Protein AF-A0AA41SE09-F1 (afdb_monomer_lite)

InterPro domains:
  IPR000109 Proton-dependent oligopeptide transporter family [PF00854] (22-109)
  IPR036259 MFS transporter superfamily [G3DSA:1.20.1250.20] (3-112)

Radius of gyration: 27.28 Å; chains: 1; bounding box: 64×35×60 Å

Foldseek 3Di:
DLVCLQPDDPPCPVPPPPDDDCRRHPHPVVSVVVVVVVVCVVVVVVVVVVVVVVVCCLVVQLVVQVPDQADDDPDGHRSNNVVVVVVVVVVVVVCCCVVPVVVVVCVVVVPD

pLDDT: mean 81.1, std 14.02, range [48.22, 96.75]

Organism: Papaver nudicaule (NCBI:txid74823)

Structure (mmCIF, N/CA/C/O backbone):
data_AF-A0AA41SE09-F1
#
_entry.id   AF-A0AA41SE09-F1
#
loop_
_atom_site.group_PDB
_atom_site.id
_atom_site.type_symbol
_atom_site.label_atom_id
_atom_site.label_alt_id
_atom_site.label_comp_id
_atom_site.label_asym_id
_atom_site.label_entity_id
_atom_site.label_seq_id
_atom_site.pdbx_PDB_ins_code
_atom_site.Cartn_x
_atom_site.Cartn_y
_atom_site.Cartn_z
_atom_site.occupancy
_atom_site.B_iso_or_equiv
_atom_site.auth_seq_id
_atom_site.auth_comp_id
_atom_site.auth_asym_id
_atom_site.auth_atom_id
_atom_site.pdbx_PDB_model_num
ATOM 1 N N . PHE A 1 1 ? 27.548 1.518 -18.279 1.00 62.84 1 PHE A N 1
ATOM 2 C CA . PHE A 1 1 ? 28.092 0.241 -17.773 1.00 62.84 1 PHE A CA 1
ATOM 3 C C . PHE A 1 1 ? 27.382 -0.934 -18.428 1.00 62.84 1 PHE A C 1
ATOM 5 O O . PHE A 1 1 ? 28.036 -1.623 -19.189 1.00 62.84 1 PHE A O 1
ATOM 12 N N . LEU A 1 2 ? 26.064 -1.096 -18.244 1.00 63.25 2 LEU A N 1
ATOM 13 C CA . LEU A 1 2 ? 25.284 -2.188 -18.855 1.00 63.25 2 LEU A CA 1
ATOM 14 C C . LEU A 1 2 ? 25.445 -2.298 -20.385 1.00 63.25 2 LEU A C 1
ATOM 16 O O . LEU A 1 2 ? 25.620 -3.397 -20.886 1.00 63.25 2 LEU A O 1
ATOM 20 N N . ASP A 1 3 ? 25.527 -1.176 -21.108 1.00 65.38 3 ASP A N 1
ATOM 21 C CA . ASP A 1 3 ? 25.777 -1.164 -22.565 1.00 65.38 3 ASP A CA 1
ATOM 22 C C . ASP A 1 3 ? 27.152 -1.715 -22.995 1.00 65.38 3 ASP A C 1
ATOM 24 O O . ASP A 1 3 ? 27.393 -1.898 -24.182 1.00 65.38 3 ASP A O 1
ATOM 28 N N . LYS A 1 4 ? 28.071 -1.985 -22.053 1.00 64.25 4 LYS A N 1
ATOM 29 C CA . LYS A 1 4 ? 29.317 -2.715 -22.337 1.00 64.25 4 LYS A CA 1
ATOM 30 C C . LYS A 1 4 ? 29.146 -4.237 -22.278 1.00 64.25 4 LYS A C 1
ATOM 32 O O . LYS A 1 4 ? 29.982 -4.929 -22.837 1.00 64.25 4 LYS A O 1
ATOM 37 N N . ALA A 1 5 ? 28.082 -4.757 -21.659 1.00 61.69 5 ALA A N 1
ATOM 38 C CA . ALA A 1 5 ? 27.829 -6.200 -21.543 1.00 61.69 5 ALA A CA 1
ATOM 39 C C . ALA A 1 5 ? 27.358 -6.856 -22.859 1.00 61.69 5 ALA A C 1
ATOM 41 O O . ALA A 1 5 ? 27.224 -8.074 -22.927 1.00 61.69 5 ALA A O 1
ATOM 42 N N . SER A 1 6 ? 27.105 -6.051 -23.896 1.00 58.19 6 SER A N 1
ATOM 43 C CA . SER A 1 6 ? 26.802 -6.489 -25.263 1.00 58.19 6 SER A CA 1
ATOM 44 C C . SER A 1 6 ? 27.938 -6.217 -26.259 1.00 58.19 6 SER A C 1
ATOM 46 O O . SER A 1 6 ? 27.742 -6.373 -27.462 1.00 58.19 6 SER A O 1
ATOM 48 N N . ILE A 1 7 ? 29.104 -5.760 -25.789 1.00 61.97 7 ILE A N 1
ATOM 49 C CA . ILE A 1 7 ? 30.276 -5.490 -26.629 1.00 61.97 7 ILE A CA 1
ATOM 50 C C . ILE A 1 7 ? 31.240 -6.668 -26.496 1.00 61.97 7 ILE A C 1
ATOM 52 O O . ILE A 1 7 ? 31.706 -6.961 -25.400 1.00 61.97 7 ILE A O 1
ATOM 56 N N . ILE A 1 8 ? 31.561 -7.308 -27.622 1.00 59.03 8 ILE A N 1
ATOM 57 C CA . ILE A 1 8 ? 32.585 -8.357 -27.700 1.00 59.03 8 ILE A CA 1
ATOM 58 C C . ILE A 1 8 ? 33.932 -7.744 -27.293 1.00 59.03 8 ILE A C 1
ATOM 60 O O . ILE A 1 8 ? 34.359 -6.745 -27.881 1.00 59.03 8 ILE A O 1
ATOM 64 N N . ALA A 1 9 ? 34.595 -8.319 -26.288 1.00 57.25 9 ALA A N 1
ATOM 65 C CA . ALA A 1 9 ? 35.925 -7.883 -25.887 1.00 57.25 9 ALA A CA 1
ATOM 66 C C . ALA A 1 9 ? 36.941 -8.259 -26.979 1.00 57.25 9 ALA A C 1
ATOM 68 O O . ALA A 1 9 ? 36.946 -9.372 -27.501 1.00 57.25 9 ALA A O 1
ATOM 69 N N . GLY A 1 10 ? 37.792 -7.307 -27.360 1.00 53.28 10 GLY A N 1
ATOM 70 C CA . GLY A 1 10 ? 38.635 -7.394 -28.557 1.00 53.28 10 GLY A CA 1
ATOM 71 C C . GLY A 1 10 ? 39.860 -8.311 -28.467 1.00 53.28 10 GLY A C 1
ATOM 72 O O . GLY A 1 10 ? 40.904 -7.905 -28.959 1.00 53.28 10 GLY A O 1
ATOM 73 N N . ASP A 1 11 ? 39.748 -9.495 -27.855 1.00 53.53 11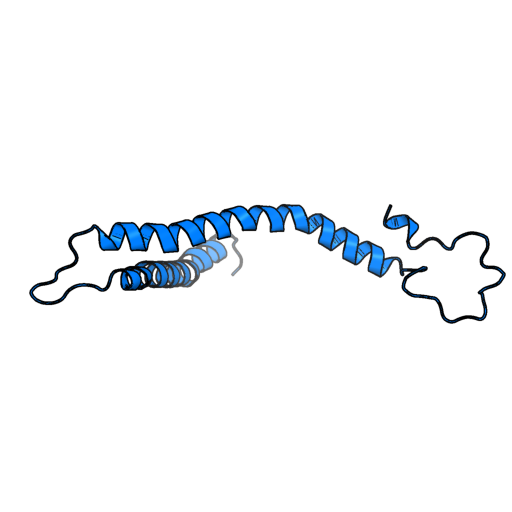 ASP A N 1
ATOM 74 C CA . ASP A 1 11 ? 40.815 -10.519 -27.814 1.00 53.53 11 ASP A CA 1
ATOM 75 C C . ASP A 1 11 ? 40.293 -11.964 -28.060 1.00 53.53 11 ASP A C 1
ATOM 77 O O . ASP A 1 11 ? 41.051 -12.935 -28.074 1.00 53.53 11 ASP A O 1
ATOM 81 N N . ASP A 1 12 ? 38.990 -12.130 -28.340 1.00 54.94 12 ASP A N 1
ATOM 82 C CA . ASP A 1 12 ? 38.305 -13.433 -28.457 1.00 54.94 12 ASP A CA 1
ATOM 83 C C . ASP A 1 12 ? 38.497 -14.177 -29.803 1.00 54.94 12 ASP A C 1
ATOM 85 O O . ASP A 1 12 ? 37.732 -15.086 -30.144 1.00 54.94 12 ASP A O 1
ATOM 89 N N . GLU A 1 13 ? 39.571 -13.895 -30.554 1.00 55.38 13 GLU A N 1
ATOM 90 C CA . GLU A 1 13 ? 40.016 -14.751 -31.679 1.00 55.38 13 GLU A CA 1
ATOM 91 C C . GLU A 1 13 ? 40.186 -16.221 -31.236 1.00 55.38 13 GLU A C 1
ATOM 93 O O . GLU A 1 13 ? 39.981 -17.150 -32.018 1.00 55.38 13 GLU A O 1
ATOM 98 N N . LYS A 1 14 ? 40.491 -16.436 -29.949 1.00 52.34 14 LYS A N 1
ATOM 99 C CA . LYS A 1 14 ? 40.696 -17.751 -29.330 1.00 52.34 14 LYS A CA 1
ATOM 100 C C . LYS A 1 14 ? 39.406 -18.520 -28.999 1.00 52.34 14 LYS A C 1
ATOM 102 O O . LYS A 1 14 ? 39.484 -19.726 -28.770 1.00 52.34 14 LYS A O 1
ATOM 107 N N . TYR A 1 15 ? 38.239 -17.864 -28.983 1.00 53.91 15 TYR A N 1
ATOM 108 C CA . TYR A 1 15 ? 36.986 -18.434 -28.454 1.00 53.91 15 TYR A CA 1
ATOM 109 C C . TYR A 1 15 ? 35.842 -18.582 -29.469 1.00 53.91 15 TYR A C 1
ATOM 111 O O . TYR A 1 15 ? 34.795 -19.119 -29.115 1.00 53.91 15 TYR A O 1
ATOM 119 N N . LYS A 1 16 ? 36.053 -18.246 -30.752 1.00 56.09 16 LYS A N 1
ATOM 120 C CA . LYS A 1 16 ? 35.075 -18.436 -31.855 1.00 56.09 16 LYS A CA 1
ATOM 121 C C . LYS A 1 16 ? 34.451 -19.842 -31.967 1.00 56.09 16 LYS A C 1
ATOM 123 O O . LYS A 1 16 ? 33.425 -19.985 -32.624 1.00 56.09 16 LYS A O 1
ATOM 128 N N . ASN A 1 17 ? 35.066 -20.865 -31.368 1.00 56.78 17 ASN A N 1
ATOM 129 C CA . ASN A 1 17 ? 34.628 -22.265 -31.424 1.00 56.78 17 ASN A CA 1
ATOM 130 C C . ASN A 1 17 ? 33.965 -22.780 -30.127 1.00 56.78 17 ASN A C 1
ATOM 132 O O . ASN A 1 17 ? 33.623 -23.960 -30.062 1.00 56.78 17 ASN A O 1
ATOM 136 N N . LEU A 1 18 ? 33.802 -21.948 -29.090 1.00 60.12 18 LEU A N 1
ATOM 137 C CA . LEU A 1 18 ? 33.065 -22.313 -27.872 1.00 60.12 18 LEU A CA 1
ATOM 138 C C . LEU A 1 18 ? 31.635 -21.743 -27.909 1.00 60.12 18 LEU A C 1
ATOM 140 O O . LEU A 1 18 ? 31.416 -20.680 -28.494 1.00 60.12 18 LEU A O 1
ATOM 144 N N . PRO A 1 19 ? 30.647 -22.412 -27.281 1.00 61.62 19 PRO A N 1
ATOM 145 C CA . PRO A 1 19 ? 29.319 -21.832 -27.115 1.00 61.62 19 PRO A CA 1
ATOM 146 C C . PRO A 1 19 ? 29.424 -20.532 -26.294 1.00 61.62 19 PRO A C 1
ATOM 148 O O . PRO A 1 19 ? 30.107 -20.530 -25.267 1.00 61.62 19 PRO A O 1
ATOM 151 N N . PRO A 1 20 ? 28.770 -19.432 -26.714 1.00 60.91 20 PRO A N 1
ATOM 152 C CA . PRO A 1 20 ? 28.920 -18.137 -26.059 1.00 60.91 20 PRO A CA 1
ATOM 153 C C . PRO A 1 20 ? 28.437 -18.203 -24.608 1.00 60.91 20 PRO A C 1
ATOM 155 O O . PRO A 1 20 ? 27.290 -18.562 -24.334 1.00 60.91 20 PRO A O 1
ATOM 158 N N . ASN A 1 21 ? 29.323 -17.851 -23.678 1.00 62.75 21 ASN A N 1
ATOM 159 C CA . ASN A 1 21 ? 29.030 -17.857 -22.253 1.00 62.75 21 ASN A CA 1
ATOM 160 C C . ASN A 1 21 ? 28.046 -16.715 -21.917 1.00 62.75 21 ASN A C 1
ATOM 162 O O . ASN A 1 21 ? 28.400 -15.545 -22.096 1.00 62.75 21 ASN A O 1
ATOM 166 N N . PRO A 1 22 ? 26.831 -17.002 -21.404 1.00 60.69 22 PRO A N 1
ATOM 167 C CA . PRO A 1 22 ? 25.816 -15.976 -21.145 1.00 60.69 22 PRO A CA 1
ATOM 168 C C . PRO A 1 22 ? 26.210 -14.970 -20.050 1.00 60.69 22 PRO A C 1
ATOM 170 O O . PRO A 1 22 ? 25.563 -13.933 -19.913 1.00 60.69 22 PRO A O 1
ATOM 173 N N . TRP A 1 23 ? 27.263 -15.263 -19.278 1.00 61.00 23 TRP A N 1
ATOM 174 C CA . TRP A 1 23 ? 27.830 -14.364 -18.268 1.00 61.00 23 TRP A CA 1
ATOM 175 C C . TRP A 1 23 ? 28.883 -13.393 -18.824 1.00 61.00 23 TRP A C 1
ATOM 177 O O . TRP A 1 23 ? 29.196 -12.408 -18.160 1.00 61.00 23 TRP A O 1
ATOM 187 N N . GLU A 1 24 ? 29.410 -13.646 -20.026 1.00 57.97 24 GLU A N 1
ATOM 188 C CA . GLU A 1 24 ? 30.433 -12.814 -20.683 1.00 57.97 24 GLU A CA 1
ATOM 189 C C . GLU A 1 24 ? 29.863 -12.038 -21.880 1.00 57.97 24 GLU A C 1
ATOM 191 O O . GLU A 1 24 ? 30.265 -10.900 -22.113 1.00 57.97 24 GLU A O 1
ATOM 196 N N . LEU A 1 25 ? 28.877 -12.599 -22.597 1.00 58.91 25 LEU A N 1
ATOM 197 C CA . LEU A 1 25 ? 28.146 -11.909 -23.663 1.00 58.91 25 LEU A CA 1
ATOM 198 C C . LEU A 1 25 ? 26.632 -11.939 -23.408 1.00 58.91 25 LEU A C 1
ATOM 200 O O . LEU A 1 25 ? 25.982 -12.977 -23.529 1.00 58.91 25 LEU A O 1
ATOM 204 N N . CYS A 1 26 ? 26.046 -10.769 -23.146 1.00 63.47 26 CYS A N 1
ATOM 205 C CA . CYS A 1 26 ? 24.598 -10.570 -23.144 1.00 63.47 26 CYS A CA 1
ATOM 206 C C . CYS A 1 26 ? 24.117 -9.983 -24.477 1.00 63.47 26 CYS A C 1
ATOM 208 O O . CYS A 1 26 ? 24.715 -9.057 -25.025 1.00 63.47 26 CYS A O 1
ATOM 210 N N . SER A 1 27 ? 22.984 -10.472 -24.988 1.00 72.50 27 SER A N 1
ATOM 211 C CA . SER A 1 27 ? 22.348 -9.865 -26.160 1.00 72.50 27 SER A CA 1
ATOM 212 C C . SER A 1 27 ? 21.845 -8.452 -25.842 1.00 72.50 27 SER A C 1
ATOM 214 O O . SER A 1 27 ? 21.424 -8.167 -24.719 1.00 72.50 27 SER A O 1
ATOM 216 N N . VAL A 1 28 ? 21.845 -7.564 -26.843 1.00 73.25 28 VAL A N 1
ATOM 217 C CA . VAL A 1 28 ? 21.404 -6.163 -26.682 1.00 73.25 28 VAL A CA 1
ATOM 218 C C . VAL A 1 28 ? 19.989 -6.090 -26.093 1.00 73.25 28 VAL A C 1
ATOM 220 O O . VAL A 1 28 ? 19.756 -5.339 -25.151 1.00 73.25 28 VAL A O 1
ATOM 223 N N . THR A 1 29 ? 19.077 -6.957 -26.541 1.00 79.75 29 THR A N 1
ATOM 224 C CA . THR A 1 29 ? 17.710 -7.063 -26.002 1.00 79.75 29 THR A CA 1
ATOM 225 C C . THR A 1 29 ? 17.686 -7.352 -24.497 1.00 79.75 29 THR A C 1
ATOM 227 O O . THR A 1 29 ? 16.906 -6.739 -23.775 1.00 79.75 29 THR A O 1
ATOM 230 N N . LYS A 1 30 ? 18.569 -8.223 -23.980 1.00 76.88 30 LYS A N 1
ATOM 231 C CA . LYS A 1 30 ? 18.660 -8.499 -22.533 1.00 76.88 30 LYS A CA 1
ATOM 232 C C . LYS A 1 30 ? 19.181 -7.293 -21.751 1.00 76.88 30 LYS A C 1
ATOM 234 O O . LYS A 1 30 ? 18.697 -7.015 -20.655 1.00 76.88 30 LYS A O 1
ATOM 239 N N . VAL A 1 31 ? 20.121 -6.541 -22.325 1.00 82.25 31 VAL A N 1
ATOM 240 C CA . VAL A 1 31 ? 20.619 -5.285 -21.741 1.00 82.25 31 VAL A CA 1
ATOM 241 C C . VAL A 1 31 ? 19.513 -4.220 -21.693 1.00 82.25 31 VAL A C 1
ATOM 243 O O . VAL A 1 31 ? 19.387 -3.505 -20.695 1.00 82.25 31 VAL A O 1
ATOM 246 N N . GLU A 1 32 ? 18.678 -4.131 -22.730 1.00 86.62 32 GLU A N 1
ATOM 247 C CA . GLU A 1 32 ? 17.540 -3.208 -22.796 1.00 86.62 32 GLU A CA 1
ATOM 248 C C . GLU A 1 32 ? 16.413 -3.577 -21.822 1.00 86.62 32 GLU A C 1
ATOM 250 O O . GLU A 1 32 ? 15.956 -2.701 -21.085 1.00 86.62 32 GLU A O 1
ATOM 255 N N . GLU A 1 33 ? 16.026 -4.855 -21.733 1.00 86.81 33 GLU A N 1
ATOM 256 C CA . GLU A 1 33 ? 15.060 -5.360 -20.743 1.00 86.81 33 GLU A CA 1
ATOM 257 C C . GLU A 1 33 ? 15.476 -4.976 -19.310 1.00 86.81 33 GLU A C 1
ATOM 259 O O . GLU A 1 33 ? 14.699 -4.374 -18.563 1.00 86.81 33 GLU A O 1
ATOM 264 N N . VAL A 1 34 ? 16.733 -5.241 -18.936 1.00 88.56 34 VAL A N 1
ATOM 265 C CA . VAL A 1 34 ? 17.266 -4.895 -17.607 1.00 88.56 34 VAL A CA 1
ATOM 266 C C . VAL A 1 34 ? 17.308 -3.377 -17.400 1.00 88.56 34 VAL A C 1
ATOM 268 O O . VAL A 1 34 ? 16.942 -2.887 -16.329 1.00 88.56 34 VAL A O 1
ATOM 271 N N . LYS A 1 35 ? 17.680 -2.596 -18.424 1.00 87.56 35 LYS A N 1
ATOM 272 C CA . LYS A 1 35 ? 17.648 -1.124 -18.371 1.00 87.56 35 LYS A CA 1
ATOM 273 C C . LYS A 1 35 ? 16.221 -0.588 -18.179 1.00 87.56 35 LYS A C 1
ATOM 275 O O . LYS A 1 35 ? 16.048 0.402 -17.465 1.00 87.56 35 LYS A O 1
ATOM 280 N N . MET A 1 36 ? 15.203 -1.230 -18.755 1.00 91.19 36 MET A N 1
ATOM 281 C CA . MET A 1 36 ? 13.794 -0.901 -18.505 1.00 91.19 36 MET A CA 1
ATOM 282 C C . MET A 1 36 ? 13.379 -1.234 -17.068 1.00 91.19 36 MET A C 1
ATOM 284 O O . MET A 1 36 ? 12.794 -0.378 -16.408 1.00 91.19 36 MET A O 1
ATOM 288 N N . MET A 1 37 ? 13.739 -2.409 -16.539 1.00 91.69 37 MET A N 1
ATOM 289 C CA . MET A 1 37 ? 13.446 -2.756 -15.140 1.00 91.69 3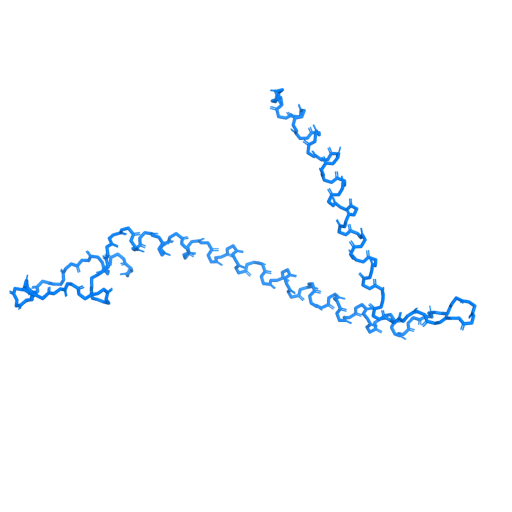7 MET A CA 1
ATOM 290 C C . MET A 1 37 ? 14.113 -1.791 -14.151 1.00 91.69 37 MET A C 1
ATOM 292 O O . MET A 1 37 ? 13.467 -1.332 -13.211 1.00 91.69 37 MET A O 1
ATOM 296 N N . ILE A 1 38 ? 15.365 -1.391 -14.396 1.00 93.62 38 ILE A N 1
ATOM 297 C CA . ILE A 1 38 ? 16.076 -0.406 -13.564 1.00 93.62 38 ILE A CA 1
ATOM 298 C C . ILE A 1 38 ? 15.375 0.961 -13.577 1.00 93.62 38 ILE A C 1
ATOM 300 O O . ILE A 1 38 ? 15.311 1.622 -12.544 1.00 93.62 38 ILE A O 1
ATOM 304 N N . ARG A 1 39 ? 14.784 1.373 -14.707 1.00 92.75 39 ARG A N 1
ATOM 305 C CA . ARG A 1 39 ? 13.969 2.601 -14.790 1.00 92.75 39 ARG A CA 1
ATOM 306 C C . ARG A 1 39 ? 12.649 2.516 -14.013 1.00 92.75 39 ARG A C 1
ATOM 308 O O . ARG A 1 39 ? 12.103 3.560 -13.671 1.00 92.75 39 ARG A O 1
ATOM 315 N N . LEU A 1 40 ? 12.155 1.314 -13.705 1.00 94.88 40 LEU A N 1
ATOM 316 C CA . LEU A 1 40 ? 10.973 1.099 -12.859 1.00 94.88 40 LEU A CA 1
ATOM 317 C C . LEU A 1 40 ? 11.308 1.036 -11.358 1.00 94.88 40 LEU A C 1
ATOM 319 O O . LEU A 1 40 ? 10.420 1.273 -10.539 1.00 94.88 40 LEU A O 1
ATOM 323 N N . LEU A 1 41 ? 12.569 0.782 -10.977 1.00 94.31 41 LEU A N 1
ATOM 324 C CA . LEU A 1 41 ? 12.986 0.707 -9.567 1.00 94.31 41 LEU A CA 1
ATOM 325 C C . LEU A 1 41 ? 12.628 1.948 -8.726 1.00 94.31 41 LEU A C 1
ATOM 327 O O . LEU A 1 41 ? 12.197 1.747 -7.593 1.00 94.31 41 LEU A O 1
ATOM 331 N N . PRO A 1 42 ? 12.725 3.205 -9.214 1.00 92.94 42 PRO A N 1
ATOM 332 C CA . PRO A 1 42 ? 12.295 4.371 -8.438 1.00 92.94 42 PRO A CA 1
ATOM 333 C C . PRO A 1 42 ? 10.797 4.346 -8.109 1.00 92.94 42 PRO A C 1
ATOM 335 O O . PRO A 1 42 ? 10.409 4.665 -6.989 1.00 92.94 42 PRO A O 1
ATOM 338 N N . ILE A 1 43 ? 9.956 3.909 -9.054 1.00 94.62 43 ILE A N 1
ATOM 339 C CA . ILE A 1 43 ? 8.506 3.778 -8.850 1.00 94.62 43 ILE A CA 1
ATOM 340 C C . ILE A 1 43 ? 8.234 2.658 -7.843 1.00 94.62 43 ILE A C 1
ATOM 342 O O . ILE A 1 43 ? 7.502 2.867 -6.877 1.00 94.62 43 ILE A O 1
ATOM 346 N N . TRP A 1 44 ? 8.885 1.502 -8.002 1.00 94.56 44 TRP A N 1
ATOM 347 C CA . 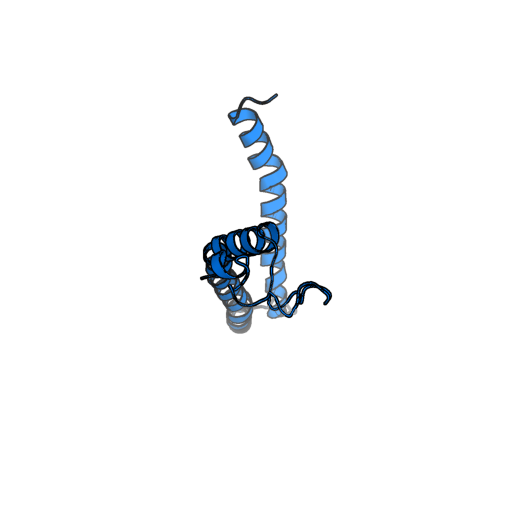TRP A 1 44 ? 8.791 0.400 -7.043 1.00 94.56 44 TRP A CA 1
ATOM 348 C C . TRP A 1 44 ? 9.226 0.820 -5.628 1.00 94.56 44 TRP A C 1
ATOM 350 O O . TRP A 1 44 ? 8.522 0.528 -4.662 1.00 94.56 44 TRP A O 1
ATOM 360 N N . ALA A 1 45 ? 10.309 1.590 -5.494 1.00 94.75 45 ALA A N 1
ATOM 361 C CA . ALA A 1 45 ? 10.803 2.076 -4.208 1.00 94.75 45 ALA A CA 1
ATOM 362 C C . ALA A 1 45 ? 9.782 2.966 -3.474 1.00 94.75 45 ALA A C 1
ATOM 364 O O . ALA A 1 45 ? 9.648 2.858 -2.257 1.00 94.75 45 ALA A O 1
ATOM 365 N N . THR A 1 46 ? 8.990 3.782 -4.186 1.00 94.50 46 THR A N 1
ATOM 366 C CA . THR A 1 46 ? 7.911 4.562 -3.540 1.00 94.50 46 THR A CA 1
ATOM 367 C C . THR A 1 46 ? 6.814 3.684 -2.928 1.00 94.50 46 THR A C 1
ATOM 369 O O . THR A 1 46 ? 6.215 4.073 -1.924 1.00 94.50 46 THR A O 1
ATOM 372 N N . THR A 1 47 ? 6.596 2.465 -3.442 1.00 94.75 47 THR A N 1
ATOM 373 C CA . THR A 1 47 ? 5.615 1.527 -2.862 1.00 94.75 47 THR A CA 1
ATOM 374 C C . THR A 1 47 ? 6.033 1.014 -1.480 1.00 94.75 47 THR A C 1
ATOM 376 O O . THR A 1 47 ? 5.168 0.662 -0.681 1.00 94.75 47 THR A O 1
ATOM 379 N N . ILE A 1 48 ? 7.331 1.040 -1.143 1.00 95.81 48 ILE A N 1
ATOM 380 C CA . ILE A 1 48 ? 7.843 0.625 0.175 1.00 95.81 48 ILE A CA 1
ATOM 381 C C . ILE A 1 48 ? 7.244 1.496 1.287 1.00 95.81 48 ILE A C 1
ATOM 383 O O . ILE A 1 48 ? 6.868 0.978 2.339 1.00 95.81 48 ILE A O 1
ATOM 387 N N . LEU A 1 49 ? 7.095 2.806 1.052 1.00 94.38 49 LEU A N 1
ATOM 388 C CA . LEU A 1 49 ? 6.483 3.719 2.022 1.00 94.38 49 LEU A CA 1
ATOM 389 C C . LEU A 1 49 ? 5.013 3.363 2.276 1.00 94.38 49 LEU A C 1
ATOM 391 O O . LEU A 1 49 ? 4.595 3.322 3.430 1.00 94.38 49 LEU A O 1
ATOM 395 N N . PHE A 1 50 ? 4.261 3.032 1.221 1.00 92.50 50 PHE A N 1
ATOM 396 C CA . PHE A 1 50 ? 2.873 2.575 1.331 1.00 92.50 50 PHE A CA 1
ATOM 397 C C . PHE A 1 50 ? 2.757 1.259 2.117 1.00 92.50 50 PHE A C 1
ATOM 399 O O . PHE A 1 50 ? 1.944 1.154 3.031 1.00 92.50 50 PHE A O 1
ATOM 406 N N . TRP A 1 51 ? 3.607 0.269 1.826 1.00 93.62 51 TRP A N 1
ATOM 407 C CA . TRP A 1 51 ? 3.637 -0.985 2.589 1.00 93.62 51 TRP A CA 1
ATOM 408 C C . TRP A 1 51 ? 4.023 -0.768 4.057 1.00 93.62 51 TRP A C 1
ATOM 410 O O . TRP A 1 51 ? 3.477 -1.427 4.941 1.00 93.62 51 TRP A O 1
ATOM 420 N N . THR A 1 52 ? 4.914 0.187 4.331 1.00 94.75 52 THR A N 1
ATOM 421 C CA . THR A 1 52 ? 5.340 0.537 5.692 1.00 94.75 52 THR A CA 1
ATOM 422 C C . THR A 1 52 ? 4.204 1.182 6.485 1.00 94.75 52 THR A C 1
ATOM 424 O O . THR A 1 52 ? 3.929 0.754 7.606 1.00 94.75 52 THR A O 1
ATOM 427 N N . THR A 1 53 ? 3.502 2.171 5.921 1.00 92.06 53 THR A N 1
ATOM 428 C CA . THR A 1 53 ? 2.355 2.802 6.597 1.00 92.06 53 THR A CA 1
ATOM 429 C C . THR A 1 53 ? 1.191 1.831 6.761 1.00 92.06 53 THR A C 1
ATOM 431 O O . THR A 1 53 ? 0.559 1.831 7.815 1.00 92.06 53 THR A O 1
ATOM 434 N N . TYR A 1 54 ? 0.954 0.946 5.789 1.00 90.56 54 TYR A N 1
ATOM 435 C CA . TYR A 1 54 ? -0.035 -0.125 5.900 1.00 90.56 54 TYR A CA 1
ATOM 436 C C . TYR A 1 54 ? 0.281 -1.104 7.045 1.00 90.56 54 TYR A C 1
ATOM 438 O O . TYR A 1 54 ? -0.586 -1.385 7.872 1.00 90.56 54 TYR A O 1
ATOM 446 N N . ALA A 1 55 ? 1.528 -1.575 7.154 1.00 90.06 55 ALA A N 1
ATOM 447 C CA . ALA A 1 55 ? 1.945 -2.457 8.245 1.00 90.06 55 ALA A CA 1
ATOM 448 C C . ALA A 1 55 ? 1.819 -1.778 9.622 1.00 90.06 55 ALA A C 1
ATOM 450 O O . ALA A 1 55 ? 1.302 -2.379 10.564 1.00 90.06 55 ALA A O 1
ATOM 451 N N . GLN A 1 56 ? 2.226 -0.507 9.730 1.00 88.56 56 GLN A N 1
ATOM 452 C CA . GLN A 1 56 ? 2.058 0.281 10.955 1.00 88.56 56 GLN A CA 1
ATOM 453 C C . GLN A 1 56 ? 0.582 0.465 11.315 1.00 88.56 56 GLN A C 1
ATOM 455 O O . GLN A 1 56 ? 0.211 0.272 12.468 1.00 88.56 56 GLN A O 1
ATOM 460 N N . MET A 1 57 ? -0.277 0.766 10.337 1.00 87.50 57 MET A N 1
ATOM 461 C CA . MET A 1 57 ? -1.721 0.872 10.538 1.00 87.50 57 MET A CA 1
ATOM 462 C C . MET A 1 57 ? -2.309 -0.436 11.079 1.00 87.50 57 MET A C 1
ATOM 464 O O . MET A 1 57 ? -3.054 -0.391 12.055 1.00 87.50 57 MET A O 1
ATOM 468 N N . MET A 1 58 ? -1.955 -1.589 10.504 1.00 85.81 58 MET A N 1
ATOM 469 C CA . MET A 1 58 ? -2.459 -2.892 10.956 1.00 85.81 58 MET A CA 1
ATOM 470 C C . MET A 1 58 ? -2.045 -3.219 12.397 1.00 85.81 58 MET A C 1
ATOM 472 O O . MET A 1 58 ? -2.884 -3.669 13.172 1.00 85.81 58 MET A O 1
ATOM 476 N N . THR A 1 59 ? -0.797 -2.949 12.790 1.00 87.31 59 THR A N 1
ATOM 477 C CA . THR A 1 59 ? -0.318 -3.219 14.158 1.00 87.31 59 THR A CA 1
ATOM 478 C C . THR A 1 59 ? -0.832 -2.182 15.162 1.00 87.31 59 THR A C 1
ATOM 480 O O . THR A 1 59 ? -1.476 -2.528 16.151 1.00 87.31 59 THR A O 1
ATOM 483 N N . PHE A 1 60 ? -0.612 -0.891 14.902 1.00 86.94 60 PHE A N 1
ATOM 484 C CA . PHE A 1 60 ? -0.951 0.187 15.835 1.00 86.94 60 PHE A CA 1
ATOM 485 C C . PHE A 1 60 ? -2.465 0.377 16.007 1.00 86.94 60 PHE A C 1
ATOM 487 O O . PHE A 1 60 ? -2.912 0.789 17.076 1.00 86.94 60 PHE A O 1
ATOM 494 N N . SER A 1 61 ? -3.287 0.047 15.002 1.00 85.31 61 SER A N 1
ATOM 495 C CA . SER A 1 61 ? -4.748 0.058 15.179 1.00 85.31 61 SER A CA 1
ATOM 496 C C . SER A 1 61 ? -5.228 -1.065 16.099 1.00 85.31 61 SER A C 1
ATOM 498 O O . SER A 1 61 ? -6.223 -0.874 16.790 1.00 85.31 61 SER A O 1
ATOM 500 N N . VAL A 1 62 ? -4.536 -2.211 16.158 1.00 87.38 62 VAL A N 1
ATOM 501 C CA . VAL A 1 62 ? -4.880 -3.306 17.083 1.00 87.38 62 VAL A CA 1
ATOM 502 C C . VAL A 1 62 ? -4.480 -2.964 18.519 1.00 87.38 62 VAL A C 1
ATOM 504 O O . VAL A 1 62 ? -5.279 -3.184 19.428 1.00 87.38 62 VAL A O 1
ATOM 507 N N . GLU A 1 63 ? -3.316 -2.346 18.726 1.00 87.81 63 GLU A N 1
ATOM 508 C CA . GLU A 1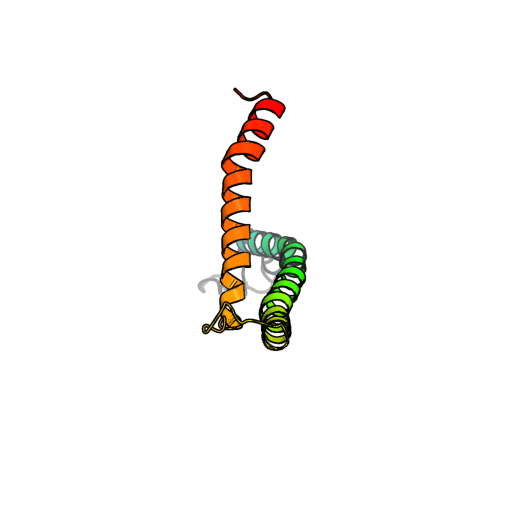 63 ? -2.899 -1.849 20.048 1.00 87.81 63 GLU A CA 1
ATOM 509 C C . GLU A 1 63 ? -3.824 -0.731 20.560 1.00 87.81 63 GLU A C 1
ATOM 511 O O . GLU A 1 63 ? -4.302 -0.781 21.696 1.00 87.81 63 GLU A O 1
ATOM 516 N N . GLN A 1 64 ? -4.193 0.231 19.704 1.00 86.88 64 GLN A N 1
ATOM 517 C CA . GLN A 1 64 ? -5.242 1.203 20.036 1.00 86.88 64 GLN A CA 1
ATOM 518 C C . GLN A 1 64 ? -6.556 0.496 20.389 1.00 86.88 64 GLN A C 1
ATOM 520 O O . GLN A 1 64 ? -7.115 0.745 21.456 1.00 86.88 64 GLN A O 1
ATOM 525 N N . ALA A 1 65 ? -7.018 -0.444 19.556 1.00 86.88 65 ALA A N 1
ATOM 526 C CA . ALA A 1 65 ? -8.244 -1.199 19.803 1.00 86.88 65 ALA A CA 1
ATOM 527 C C . ALA A 1 65 ? -8.233 -1.943 21.145 1.00 86.88 65 ALA A C 1
ATOM 529 O O . ALA A 1 65 ? -9.284 -2.055 21.772 1.00 86.88 65 ALA A O 1
ATOM 530 N N . ALA A 1 66 ? -7.077 -2.440 21.595 1.00 86.56 66 ALA A N 1
ATOM 531 C CA . ALA A 1 66 ? -6.926 -3.117 22.880 1.00 86.56 66 ALA A CA 1
ATOM 532 C C . ALA A 1 66 ? -7.146 -2.177 24.081 1.00 86.56 66 ALA A C 1
ATOM 534 O O . ALA A 1 66 ? -7.682 -2.618 25.097 1.00 86.56 66 ALA A O 1
ATOM 535 N N . THR A 1 67 ? -6.796 -0.891 23.950 1.00 87.88 67 THR A N 1
ATOM 536 C CA . THR A 1 67 ? -6.993 0.138 24.994 1.00 87.88 67 THR A CA 1
ATOM 537 C C . THR A 1 67 ? -8.372 0.808 24.970 1.00 87.88 67 THR A C 1
ATOM 539 O O . THR A 1 67 ? -8.789 1.397 25.966 1.00 87.88 67 THR A O 1
ATOM 542 N N . MET A 1 68 ? -9.112 0.705 23.862 1.00 88.06 68 MET A N 1
ATOM 543 C CA . MET A 1 68 ? -10.481 1.223 23.752 1.00 88.06 68 MET A CA 1
ATOM 544 C C . MET A 1 68 ? -11.482 0.400 24.583 1.00 88.06 68 MET A C 1
ATOM 546 O O . MET A 1 68 ? -11.247 -0.762 24.911 1.00 88.06 68 MET A O 1
ATOM 550 N N . HIS A 1 69 ? -12.653 0.970 24.892 1.00 85.06 69 HIS A N 1
ATOM 551 C CA 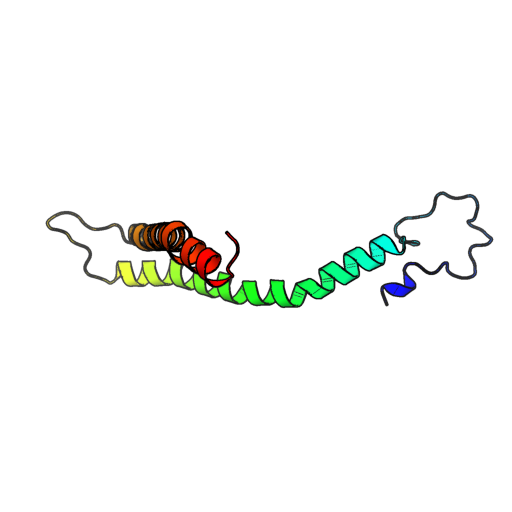. HIS A 1 69 ? -13.755 0.187 25.458 1.00 85.06 69 HIS A CA 1
ATOM 552 C C . HIS A 1 69 ? -14.452 -0.620 24.353 1.00 85.06 69 HIS A C 1
ATOM 554 O O . HIS A 1 69 ? -14.934 -0.063 23.371 1.00 85.06 69 HIS A O 1
ATOM 560 N N . ARG A 1 70 ? -14.482 -1.948 24.513 1.00 82.81 70 ARG A N 1
ATOM 561 C CA . ARG A 1 70 ? -14.780 -2.918 23.438 1.00 82.81 70 ARG A CA 1
ATOM 562 C C . ARG A 1 70 ? -16.010 -3.792 23.724 1.00 82.81 70 ARG A C 1
ATOM 564 O O . ARG A 1 70 ? -16.205 -4.799 23.042 1.00 82.81 70 ARG A O 1
ATOM 571 N N . SER A 1 71 ? -16.770 -3.469 24.775 1.00 85.81 71 SER A N 1
ATOM 572 C CA . SER A 1 71 ? -17.906 -4.273 25.236 1.00 85.81 71 SER A CA 1
ATOM 573 C C . SER A 1 71 ? -19.196 -3.855 24.538 1.00 85.81 71 SER A C 1
ATOM 575 O O . SER A 1 71 ? -19.545 -2.677 24.527 1.00 85.81 71 SER A O 1
ATOM 577 N N . ILE A 1 72 ? -19.932 -4.829 24.008 1.00 85.19 72 ILE A N 1
ATOM 578 C CA . ILE A 1 72 ? -21.326 -4.683 23.585 1.00 85.19 72 ILE A CA 1
ATOM 579 C C . ILE A 1 72 ? -22.148 -5.617 24.471 1.00 85.19 72 ILE A C 1
ATOM 581 O O . ILE A 1 72 ? -22.151 -6.836 24.288 1.00 85.19 72 ILE A O 1
ATOM 585 N N . GLY A 1 73 ? -22.786 -5.046 25.496 1.00 86.94 73 GLY A N 1
ATOM 586 C CA . GLY A 1 73 ? -23.370 -5.826 26.588 1.00 86.94 73 GLY A CA 1
ATOM 587 C C . GLY A 1 73 ? -22.314 -6.732 27.229 1.00 86.94 73 GLY A C 1
ATOM 588 O O . GLY A 1 73 ? -21.248 -6.259 27.625 1.00 86.94 73 GLY A O 1
ATOM 589 N N . ASN A 1 74 ? -22.595 -8.037 27.263 1.00 88.81 74 ASN A N 1
ATOM 590 C CA . ASN A 1 74 ? -21.724 -9.066 27.846 1.00 88.81 74 ASN A CA 1
ATOM 591 C C . ASN A 1 74 ? -20.608 -9.580 26.906 1.00 88.81 74 ASN A C 1
ATOM 593 O O . ASN A 1 74 ? -19.868 -10.478 27.300 1.00 88.81 74 ASN A O 1
ATOM 597 N N . PHE A 1 75 ? -20.486 -9.078 25.670 1.00 87.38 75 PHE A N 1
ATOM 598 C CA . PHE A 1 75 ? -19.520 -9.581 24.680 1.00 87.38 75 PHE A CA 1
ATOM 599 C C . PHE A 1 75 ? -18.419 -8.558 24.352 1.00 87.38 75 PHE A C 1
ATOM 601 O O . PHE A 1 75 ? -18.712 -7.377 24.179 1.00 87.38 75 PHE A O 1
ATOM 608 N N . GLN A 1 76 ? -17.156 -8.998 24.224 1.00 85.88 76 GLN A N 1
ATOM 609 C CA . GLN A 1 76 ? -15.984 -8.113 24.106 1.00 85.88 76 GLN A CA 1
ATOM 610 C C . GLN A 1 76 ? -15.150 -8.331 22.811 1.00 85.88 76 GLN A C 1
ATOM 612 O O . GLN A 1 76 ? -14.212 -9.125 22.762 1.00 85.88 76 GLN A O 1
ATOM 617 N N . ILE A 1 77 ? -15.402 -7.526 21.776 1.00 86.88 77 ILE A N 1
ATOM 618 C CA . ILE A 1 77 ? -14.685 -7.427 20.475 1.00 86.88 77 ILE A CA 1
ATOM 619 C C . ILE A 1 77 ? -14.497 -8.770 19.704 1.00 86.88 77 ILE A C 1
ATOM 621 O O . ILE A 1 77 ? -15.519 -9.298 19.278 1.00 86.88 77 ILE A O 1
ATOM 625 N N . PRO A 1 78 ? -13.285 -9.364 19.453 1.00 85.94 78 PRO A N 1
ATOM 626 C CA . PRO A 1 78 ? -11.880 -9.087 19.877 1.00 85.94 78 PRO A CA 1
ATOM 627 C C . PRO A 1 78 ? -11.204 -7.786 19.386 1.00 85.94 78 PRO A C 1
ATOM 629 O O . PRO A 1 78 ? -11.882 -6.904 18.887 1.00 85.94 78 PRO A O 1
ATOM 632 N N . ALA A 1 79 ? -9.897 -7.564 19.633 1.00 83.31 79 ALA A N 1
ATOM 633 C CA . ALA A 1 79 ? -9.187 -6.334 19.203 1.00 83.31 79 ALA A CA 1
ATOM 634 C C . ALA A 1 79 ? -8.717 -6.428 17.739 1.00 83.31 79 ALA A C 1
ATOM 636 O O . ALA A 1 79 ? -9.001 -5.550 16.926 1.00 83.31 79 ALA A O 1
ATOM 637 N N . GLY A 1 80 ? -8.109 -7.563 17.372 1.00 82.44 80 GLY A N 1
ATOM 638 C CA . GLY A 1 80 ? -7.709 -7.872 15.994 1.00 82.44 80 GLY A CA 1
ATOM 639 C C . GLY A 1 80 ? -8.865 -7.912 14.985 1.00 82.44 80 GLY A C 1
ATOM 640 O O . GLY A 1 80 ? -8.635 -7.730 13.792 1.00 82.44 80 GLY A O 1
ATOM 641 N N . SER A 1 81 ? -10.116 -8.084 15.426 1.00 85.25 81 SER A N 1
ATOM 642 C CA . SER A 1 81 ? -11.282 -8.098 14.532 1.00 85.25 81 SER A CA 1
ATOM 643 C C . SER A 1 81 ? -11.686 -6.716 14.006 1.00 85.25 81 SER A C 1
ATOM 645 O O . SER A 1 81 ? -12.490 -6.656 13.079 1.00 85.25 81 SER A O 1
ATOM 647 N N . LEU A 1 82 ? -11.113 -5.606 14.501 1.00 82.06 82 LEU A N 1
ATOM 648 C CA . LEU A 1 82 ? -11.328 -4.292 13.869 1.00 82.06 82 LEU A CA 1
ATOM 649 C C . LEU A 1 82 ? -10.747 -4.211 12.445 1.00 82.06 82 LEU A C 1
ATOM 651 O O . LEU A 1 82 ? -11.184 -3.380 11.653 1.00 82.06 82 LEU A O 1
ATOM 655 N N . THR A 1 83 ? -9.837 -5.118 12.075 1.00 83.50 83 THR A N 1
ATOM 656 C CA . THR A 1 83 ? -9.335 -5.270 10.695 1.00 83.50 83 THR A CA 1
ATOM 657 C C . THR A 1 83 ? -10.450 -5.518 9.668 1.00 83.50 83 THR A C 1
ATOM 659 O O . THR A 1 83 ? -10.307 -5.136 8.507 1.00 83.50 83 THR A O 1
ATOM 662 N N . VAL A 1 84 ? -11.603 -6.057 10.089 1.00 87.31 84 VAL A N 1
ATOM 663 C CA . VAL A 1 84 ? -12.789 -6.239 9.234 1.00 87.31 84 VAL A CA 1
ATOM 664 C C . VAL A 1 84 ? -13.315 -4.905 8.689 1.00 87.31 84 VAL A C 1
ATOM 666 O O . VAL A 1 84 ? -13.737 -4.855 7.535 1.00 87.31 84 VAL A O 1
ATOM 669 N N . PHE A 1 85 ? -13.231 -3.806 9.451 1.00 86.06 85 PHE A N 1
ATOM 670 C CA . PHE A 1 85 ? -13.633 -2.480 8.959 1.00 86.06 85 PHE A CA 1
ATOM 671 C C . PHE A 1 85 ? -12.740 -1.996 7.814 1.00 86.06 85 PHE A C 1
ATOM 673 O O . PHE A 1 85 ? -13.237 -1.404 6.859 1.00 86.06 85 PHE A O 1
ATOM 680 N N . PHE A 1 86 ? -11.439 -2.289 7.871 1.00 85.94 86 PHE A N 1
ATOM 681 C CA . PHE A 1 86 ? -10.506 -1.952 6.798 1.00 85.94 86 PHE A CA 1
ATOM 682 C C . PHE A 1 86 ? -10.775 -2.772 5.527 1.00 85.94 86 PHE A C 1
ATOM 684 O O . PHE A 1 86 ? -10.855 -2.208 4.436 1.00 85.94 86 PHE A O 1
ATOM 691 N N . VAL A 1 87 ? -11.011 -4.083 5.663 1.00 90.19 87 VAL A N 1
ATOM 692 C CA . VAL A 1 87 ? -11.416 -4.944 4.535 1.00 90.19 87 VAL A CA 1
ATOM 693 C C . VAL A 1 87 ? -12.738 -4.459 3.927 1.00 90.19 87 VAL A C 1
ATOM 695 O O . VAL A 1 87 ? -12.845 -4.331 2.708 1.00 90.19 87 VAL A O 1
ATOM 698 N N . GLY A 1 88 ? -13.723 -4.110 4.760 1.00 94.19 88 GLY A N 1
ATOM 699 C CA . GLY A 1 88 ? -14.989 -3.524 4.315 1.00 94.19 88 GLY A CA 1
ATOM 700 C C . GLY A 1 88 ? -14.802 -2.203 3.560 1.00 94.19 88 GLY A C 1
ATOM 701 O O . GLY A 1 88 ? -15.392 -2.020 2.498 1.00 94.19 88 GLY A O 1
ATOM 702 N N . ALA A 1 89 ? -13.932 -1.314 4.048 1.00 91.75 89 ALA A N 1
ATOM 703 C CA . ALA A 1 89 ? -13.609 -0.056 3.377 1.00 91.75 89 ALA A CA 1
ATOM 704 C C . ALA A 1 89 ? -12.953 -0.272 2.000 1.00 91.75 89 ALA A C 1
ATOM 706 O O . ALA A 1 89 ? -13.306 0.431 1.052 1.00 91.75 89 ALA A O 1
ATOM 707 N N . ILE A 1 90 ? -12.065 -1.265 1.850 1.00 93.75 90 ILE A N 1
ATOM 708 C CA . ILE A 1 90 ? -11.512 -1.656 0.541 1.00 93.75 90 ILE A CA 1
ATOM 709 C C . ILE A 1 90 ? -12.630 -2.121 -0.398 1.00 93.75 90 ILE A C 1
ATOM 711 O O . ILE A 1 90 ? -12.726 -1.619 -1.516 1.00 93.75 90 ILE A O 1
ATOM 715 N N . LEU A 1 91 ? -13.495 -3.040 0.046 1.00 96.25 91 LEU A N 1
ATOM 716 C CA . LEU A 1 91 ? -14.581 -3.579 -0.782 1.00 96.25 91 LEU A CA 1
ATOM 717 C C . LEU A 1 91 ? -15.557 -2.484 -1.237 1.00 96.25 91 LEU A C 1
ATOM 719 O O . LEU A 1 91 ? -15.920 -2.435 -2.412 1.00 96.25 91 LEU A O 1
ATOM 723 N N . ILE A 1 92 ? -15.928 -1.568 -0.338 1.00 96.62 92 ILE A N 1
ATOM 724 C CA . ILE A 1 92 ? -16.758 -0.399 -0.662 1.00 96.62 92 ILE A CA 1
ATOM 725 C C . ILE A 1 92 ? -16.035 0.515 -1.660 1.00 96.62 92 ILE A C 1
ATOM 727 O O . ILE A 1 92 ? -16.648 0.964 -2.624 1.00 96.62 92 ILE A O 1
ATOM 731 N N . THR A 1 93 ? -14.734 0.760 -1.476 1.00 96.31 93 THR A N 1
ATOM 732 C CA . THR A 1 93 ? -13.939 1.605 -2.385 1.00 96.31 93 THR A CA 1
ATOM 733 C C . THR A 1 93 ? -13.859 1.007 -3.790 1.00 96.31 93 THR A C 1
ATOM 735 O O . THR A 1 93 ? -14.031 1.737 -4.762 1.00 96.31 93 THR A O 1
ATOM 738 N N . ILE A 1 94 ? -13.664 -0.312 -3.913 1.00 95.94 94 ILE A N 1
ATOM 739 C CA . ILE A 1 94 ? -13.681 -1.026 -5.200 1.00 95.94 94 ILE A CA 1
ATOM 740 C C . ILE A 1 94 ? -15.067 -0.913 -5.847 1.00 95.94 94 ILE A C 1
ATOM 742 O O . ILE A 1 94 ? -15.172 -0.483 -6.992 1.00 95.94 94 ILE A O 1
ATOM 746 N N . ALA A 1 95 ? -16.140 -1.201 -5.102 1.00 95.62 95 ALA A N 1
ATOM 747 C CA . ALA A 1 95 ? -17.504 -1.103 -5.618 1.00 95.62 95 ALA A CA 1
ATOM 748 C C . ALA A 1 95 ? -17.847 0.322 -6.100 1.00 95.62 95 ALA A C 1
ATOM 750 O O . ALA A 1 95 ? -18.421 0.489 -7.174 1.00 95.62 95 ALA A O 1
ATOM 751 N N . VAL A 1 96 ? -17.448 1.355 -5.352 1.00 96.75 96 VAL A N 1
ATOM 752 C CA . VAL A 1 96 ? -17.602 2.770 -5.736 1.00 96.75 96 VAL A CA 1
ATOM 753 C C . VAL A 1 96 ? -16.755 3.118 -6.964 1.00 96.75 96 VAL A C 1
ATOM 755 O O . VAL A 1 96 ? -17.222 3.842 -7.848 1.00 96.75 96 VAL A O 1
ATOM 758 N N . TYR A 1 97 ? -15.528 2.600 -7.057 1.00 94.88 97 TYR A N 1
ATOM 759 C CA . TYR A 1 97 ? -14.664 2.818 -8.213 1.00 94.88 97 TYR A CA 1
ATOM 760 C C . TYR A 1 97 ? -15.281 2.233 -9.492 1.00 94.88 97 TYR A C 1
ATOM 762 O O . TYR A 1 97 ? -15.414 2.943 -10.490 1.00 94.88 97 TYR A O 1
ATOM 770 N N . ASP A 1 98 ? -15.741 0.984 -9.445 1.00 93.31 98 ASP A N 1
ATOM 771 C CA . ASP A 1 98 ? -16.310 0.299 -10.606 1.00 93.31 98 ASP A CA 1
ATOM 772 C C . ASP A 1 98 ? -17.697 0.837 -10.993 1.00 93.31 98 ASP A C 1
ATOM 774 O O . ASP A 1 98 ? -17.974 1.025 -12.180 1.00 93.31 98 ASP A O 1
ATOM 778 N N . GLN A 1 99 ? -18.570 1.126 -10.019 1.00 91.94 99 GLN A N 1
ATOM 779 C CA . GLN A 1 99 ? -19.957 1.540 -10.283 1.00 91.94 99 GLN A CA 1
ATOM 780 C C . GLN A 1 99 ? -20.142 3.042 -10.520 1.00 91.94 99 GLN A C 1
ATOM 782 O O . GLN A 1 99 ? -21.095 3.425 -11.197 1.00 91.94 99 GLN A O 1
ATOM 787 N N . LEU A 1 100 ? -19.275 3.902 -9.973 1.00 91.94 100 LEU A N 1
ATOM 788 C CA . LEU A 1 100 ? -19.399 5.358 -10.110 1.00 91.94 100 LEU A CA 1
ATOM 789 C C . LEU A 1 100 ? -18.212 5.955 -10.862 1.00 91.94 100 LEU A C 1
ATOM 791 O O . LEU A 1 100 ? -18.410 6.584 -11.902 1.00 91.94 100 LEU A O 1
ATOM 795 N N . VAL A 1 101 ? -16.981 5.745 -10.386 1.00 91.75 101 VAL A N 1
ATOM 796 C CA . VAL A 1 101 ? -15.802 6.417 -10.962 1.00 91.75 101 VAL A CA 1
ATOM 797 C C . VAL A 1 101 ? -15.577 5.989 -12.412 1.00 91.75 101 VAL A C 1
ATOM 799 O O . VAL A 1 101 ? -15.446 6.845 -13.283 1.00 91.75 101 VAL A O 1
ATOM 802 N N . MET A 1 102 ? -15.598 4.689 -12.711 1.00 91.44 102 MET A N 1
ATOM 803 C CA . MET A 1 102 ? -15.352 4.185 -14.062 1.00 91.44 102 MET A CA 1
ATOM 804 C C . MET A 1 102 ? -16.401 4.633 -15.101 1.00 91.44 102 MET A C 1
ATOM 806 O O . MET A 1 102 ? -15.986 5.129 -16.155 1.00 91.44 102 MET A O 1
ATOM 810 N N . PRO A 1 103 ? -17.729 4.515 -14.885 1.00 87.38 103 PRO A N 1
ATOM 811 C CA . PRO A 1 103 ? -18.708 5.001 -15.857 1.00 87.38 103 PRO A CA 1
ATOM 812 C C . PRO A 1 103 ? -18.725 6.530 -15.980 1.00 87.38 103 PRO A C 1
ATOM 814 O O . PRO A 1 103 ? -18.929 7.029 -17.088 1.00 87.38 103 PRO A O 1
ATOM 817 N N . LEU A 1 104 ? -18.458 7.284 -14.905 1.00 89.50 104 LEU A N 1
ATOM 818 C CA . LEU A 1 104 ? -18.274 8.737 -15.001 1.00 89.50 104 LEU A CA 1
ATOM 819 C C . LEU A 1 104 ? -17.039 9.088 -15.842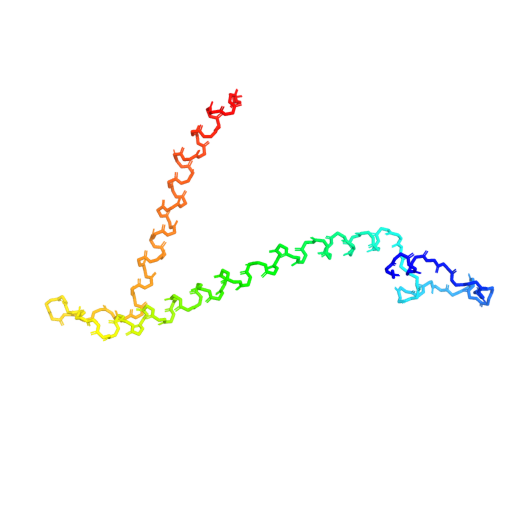 1.00 89.50 104 LEU A C 1
ATOM 821 O O . LEU A 1 104 ? -17.122 9.955 -16.709 1.00 89.50 104 LEU A O 1
ATOM 825 N N . TRP A 1 105 ? -15.923 8.374 -15.668 1.00 90.25 105 TRP A N 1
ATOM 826 C CA . TRP A 1 105 ? -14.704 8.602 -16.449 1.00 90.25 105 TRP A CA 1
ATOM 827 C C . TRP A 1 105 ? -14.886 8.240 -17.930 1.00 90.25 105 TRP A C 1
ATOM 829 O O . TRP A 1 105 ? -14.434 8.984 -18.801 1.00 90.25 105 TRP A O 1
ATOM 839 N N . LYS A 1 106 ? -15.597 7.143 -18.234 1.00 86.69 106 LYS A N 1
ATOM 840 C CA . LYS A 1 106 ? -15.962 6.761 -19.611 1.00 86.69 106 LYS A CA 1
ATOM 841 C C . LYS A 1 106 ? -16.831 7.833 -20.276 1.00 86.69 106 LYS A C 1
ATOM 843 O O . LYS A 1 106 ? -16.487 8.295 -21.361 1.00 86.69 106 LYS A O 1
ATOM 848 N N . LYS A 1 107 ? -17.878 8.313 -19.587 1.00 84.00 107 LYS A N 1
ATOM 849 C CA . LYS A 1 107 ? -18.710 9.438 -20.056 1.00 84.00 107 LYS A CA 1
ATOM 850 C C . LYS A 1 107 ? -17.890 10.713 -20.280 1.00 84.00 107 LYS A C 1
ATOM 852 O O . LYS A 1 107 ? -18.076 11.376 -21.292 1.00 84.00 107 LYS A O 1
ATOM 857 N N . TRP A 1 108 ? -16.966 11.040 -19.375 1.00 83.56 108 TRP A N 1
ATOM 858 C CA . TRP A 1 108 ? -16.148 12.255 -19.467 1.00 83.56 108 TRP A CA 1
ATOM 859 C C . TRP A 1 108 ? -15.103 12.213 -20.593 1.00 83.56 108 TRP A C 1
ATOM 861 O O . TRP A 1 108 ? -14.860 13.232 -21.231 1.00 83.56 108 TRP A O 1
ATOM 871 N N . LYS A 1 109 ? -14.523 11.042 -20.898 1.00 79.56 109 LYS A N 1
ATOM 872 C CA . LYS A 1 109 ? -13.623 10.868 -22.057 1.00 79.56 109 LYS A CA 1
ATOM 873 C C . LYS A 1 109 ? -14.346 10.811 -23.411 1.00 79.56 109 LYS A C 1
ATOM 875 O O . LYS A 1 109 ? -13.675 10.722 -24.435 1.00 79.56 109 LYS A O 1
ATOM 880 N N . GLY A 1 110 ? -15.681 10.842 -23.438 1.00 63.31 110 GLY A N 1
ATOM 881 C CA . GLY A 1 110 ? -16.470 10.868 -24.676 1.00 63.31 110 GLY A CA 1
ATOM 882 C C . GLY A 1 110 ? -16.415 9.584 -25.514 1.00 63.31 110 GLY A C 1
ATOM 883 O O . GLY A 1 110 ? -16.895 9.581 -26.643 1.00 63.31 110 GLY A O 1
ATOM 884 N N . THR A 1 111 ? -15.844 8.496 -24.989 1.00 58.38 111 THR A N 1
ATOM 885 C CA . THR A 1 111 ? -15.829 7.191 -25.662 1.00 58.38 111 THR A CA 1
ATOM 886 C C . THR A 1 111 ? -17.117 6.443 -25.318 1.00 58.38 111 THR A C 1
ATOM 888 O O . THR A 1 111 ? -17.207 5.824 -24.254 1.00 58.38 111 THR A O 1
ATOM 891 N N . GLN A 1 112 ? -18.119 6.560 -26.197 1.00 48.22 112 GLN A N 1
ATOM 892 C CA . GLN A 1 112 ? -19.228 5.602 -26.271 1.00 48.22 112 GLN A CA 1
ATOM 893 C C . GLN A 1 112 ? -18.745 4.267 -26.841 1.00 48.22 112 GLN A C 1
ATOM 895 O O . GLN A 1 112 ? -17.853 4.305 -27.717 1.00 48.22 112 GLN A O 1
#

Sequence (112 aa):
FLDKASIIAGDDEKYKNLPPNPWELCSVTKVEEVKMMIRLLPIWATTILFWTTYAQMMTFSVEQAATMHRSIGNFQIPAGSLTVFFVGAILITIAVYDQLVMPLWKKWKGTQ

Secondary structure (DSSP, 8-state):
-GGGTTSPPTTGGGTTTSPPPTTT---HHHHHHHHHHHHHHHHHHHHHHHHHHHHHHHHHHHHHHHHS--EETTEE--SGGGHHHHHHHHHHHHHHIIIIIHHHHHHHTT--